Protein AF-A0A2V5TPE4-F1 (afdb_monomer_lite)

Radius of gyration: 15.2 Å; chains: 1; bounding box: 32×28×42 Å

Structure (mmCIF, N/CA/C/O backbone):
data_AF-A0A2V5TPE4-F1
#
_entry.id   AF-A0A2V5TPE4-F1
#
loop_
_atom_site.group_PDB
_atom_site.id
_atom_site.type_symbol
_atom_site.label_atom_id
_atom_site.label_alt_id
_atom_site.label_comp_id
_atom_site.label_asym_id
_atom_site.label_entity_id
_atom_site.label_seq_id
_atom_site.pdbx_PDB_ins_code
_atom_site.Cartn_x
_atom_site.Cartn_y
_atom_site.Cartn_z
_atom_site.occupancy
_atom_site.B_iso_or_equiv
_atom_site.auth_seq_id
_atom_site.auth_comp_id
_atom_site.auth_asym_id
_atom_site.auth_atom_id
_atom_site.pdbx_PDB_model_num
ATOM 1 N N . MET A 1 1 ? -0.289 -12.422 -17.095 1.00 67.62 1 MET A N 1
ATOM 2 C CA . MET A 1 1 ? 0.948 -12.079 -16.357 1.00 67.62 1 MET A CA 1
ATOM 3 C C . MET A 1 1 ? 0.759 -10.882 -15.421 1.00 67.62 1 MET A C 1
ATOM 5 O O . MET A 1 1 ? 0.809 -11.080 -14.218 1.00 67.62 1 MET A O 1
ATOM 9 N N . LEU A 1 2 ? 0.498 -9.659 -15.915 1.00 73.50 2 LEU A N 1
ATOM 10 C CA . LEU A 1 2 ? 0.311 -8.482 -15.038 1.00 73.50 2 LEU A CA 1
ATOM 11 C C . LEU A 1 2 ? -1.029 -8.510 -14.275 1.00 73.50 2 LEU A C 1
ATOM 13 O O . LEU A 1 2 ? -1.074 -8.251 -13.078 1.00 73.50 2 LEU A O 1
ATOM 17 N N . ALA A 1 3 ? -2.114 -8.869 -14.970 1.00 76.06 3 ALA A N 1
ATOM 18 C CA . ALA A 1 3 ? -3.439 -9.028 -14.367 1.00 76.06 3 ALA A CA 1
ATOM 19 C C . ALA A 1 3 ? -3.448 -10.119 -13.284 1.00 76.06 3 ALA A C 1
ATOM 21 O O . ALA A 1 3 ? -4.005 -9.904 -12.214 1.00 76.06 3 ALA A O 1
ATOM 22 N N . ASP A 1 4 ? -2.763 -11.239 -13.528 1.00 82.56 4 ASP A N 1
ATOM 23 C CA . ASP A 1 4 ? -2.658 -12.340 -12.563 1.00 82.56 4 ASP A CA 1
ATOM 24 C C . ASP A 1 4 ? -1.864 -11.928 -11.316 1.00 82.56 4 ASP A C 1
ATOM 26 O O . ASP A 1 4 ? -2.261 -12.258 -10.202 1.00 82.56 4 ASP A O 1
ATOM 30 N N . LYS A 1 5 ? -0.783 -11.144 -11.479 1.00 81.75 5 LYS A N 1
ATOM 31 C CA . LYS A 1 5 ? -0.027 -10.587 -10.344 1.00 81.75 5 LYS A CA 1
ATOM 32 C C . LYS A 1 5 ? -0.902 -9.648 -9.507 1.00 81.75 5 LYS A C 1
ATOM 34 O O . LYS A 1 5 ? -0.878 -9.743 -8.283 1.00 81.75 5 LYS A O 1
ATOM 39 N N . PHE A 1 6 ? -1.713 -8.794 -10.139 1.00 81.06 6 PHE A N 1
ATOM 40 C CA . PHE A 1 6 ? -2.664 -7.949 -9.408 1.00 81.06 6 PHE A CA 1
ATOM 41 C C . PHE A 1 6 ? -3.739 -8.762 -8.691 1.00 81.06 6 PHE A C 1
ATOM 43 O O . PHE A 1 6 ? -3.999 -8.504 -7.520 1.00 81.06 6 PHE A O 1
ATOM 50 N N . ALA A 1 7 ? -4.319 -9.764 -9.352 1.00 85.12 7 ALA A N 1
ATOM 51 C CA . ALA A 1 7 ? -5.319 -10.634 -8.742 1.00 85.12 7 ALA A CA 1
ATOM 52 C C . ALA A 1 7 ? -4.751 -11.394 -7.531 1.00 85.12 7 ALA A C 1
ATOM 54 O O . ALA A 1 7 ? -5.410 -11.486 -6.498 1.00 85.12 7 ALA A O 1
ATOM 55 N N . GLY A 1 8 ? -3.510 -11.883 -7.626 1.00 86.31 8 GLY A N 1
ATOM 56 C CA . GLY A 1 8 ? -2.814 -12.527 -6.512 1.00 86.31 8 GLY A CA 1
ATOM 57 C C . GLY A 1 8 ? -2.557 -11.573 -5.344 1.00 86.31 8 GLY A C 1
ATOM 58 O O . GLY A 1 8 ? -2.807 -11.929 -4.192 1.00 86.31 8 GLY A O 1
ATOM 59 N N . LEU A 1 9 ? -2.122 -10.342 -5.634 1.00 84.12 9 LEU A N 1
ATOM 60 C CA . LEU A 1 9 ? -1.923 -9.313 -4.613 1.00 84.12 9 LEU A CA 1
ATOM 61 C C . LEU A 1 9 ? -3.242 -8.958 -3.916 1.00 84.12 9 LEU A C 1
ATOM 63 O O . LEU A 1 9 ? -3.305 -8.938 -2.691 1.00 84.12 9 LEU A O 1
ATOM 67 N N . GLU A 1 10 ? -4.309 -8.727 -4.681 1.00 86.06 10 GLU A N 1
ATOM 68 C CA . GLU A 1 10 ? -5.644 -8.450 -4.146 1.00 86.06 10 GLU A CA 1
ATOM 69 C C . GLU A 1 10 ? -6.165 -9.584 -3.265 1.00 86.06 10 GLU A C 1
ATOM 71 O O . GLU A 1 10 ? -6.664 -9.326 -2.169 1.00 86.06 10 GLU A O 1
ATOM 76 N N . ALA A 1 11 ? -6.020 -10.833 -3.713 1.00 89.75 11 ALA A N 1
ATOM 77 C CA . ALA A 1 11 ? -6.438 -12.002 -2.949 1.00 89.75 11 ALA A CA 1
ATOM 78 C C . ALA A 1 11 ? -5.713 -12.080 -1.600 1.00 89.75 11 ALA A C 1
ATOM 80 O O . ALA A 1 11 ? -6.357 -12.282 -0.572 1.00 89.75 11 ALA A O 1
ATOM 81 N N . LYS A 1 12 ? -4.397 -11.841 -1.590 1.00 88.19 12 LYS A N 1
ATOM 82 C CA . LYS A 1 12 ? -3.584 -11.861 -0.370 1.00 88.19 12 LYS A CA 1
ATOM 83 C C . LYS A 1 12 ? -3.941 -10.727 0.591 1.00 88.19 12 LYS A C 1
ATOM 85 O O . LYS A 1 12 ? -4.024 -10.936 1.797 1.00 88.19 12 LYS A O 1
ATOM 90 N N . LEU A 1 13 ? -4.209 -9.530 0.070 1.00 86.62 13 LEU A N 1
ATOM 91 C CA . LEU A 1 13 ? -4.658 -8.400 0.888 1.00 86.62 13 LEU A CA 1
ATOM 92 C C . LEU A 1 13 ? -6.055 -8.650 1.489 1.00 86.62 13 LEU A C 1
ATOM 94 O O . LEU A 1 13 ? -6.302 -8.314 2.649 1.00 86.62 13 LEU A O 1
ATOM 98 N N . GLU A 1 14 ? -6.967 -9.278 0.739 1.00 89.56 14 GLU A N 1
ATOM 99 C CA . GLU A 1 14 ? -8.267 -9.706 1.272 1.00 89.56 14 GLU A CA 1
ATOM 100 C C . GLU A 1 14 ? -8.141 -10.833 2.304 1.00 89.56 14 GLU A C 1
ATOM 102 O O . GLU A 1 14 ? -8.893 -10.846 3.279 1.00 89.56 14 GLU A O 1
ATOM 107 N N . GLU A 1 15 ? -7.194 -11.754 2.132 1.00 90.50 15 GLU A N 1
ATOM 108 C CA . GLU A 1 15 ? -6.901 -12.806 3.106 1.00 90.50 15 GLU A CA 1
ATOM 109 C C . GLU A 1 15 ? -6.431 -12.219 4.440 1.00 90.50 15 GLU A C 1
ATOM 111 O O . GLU A 1 15 ? -7.015 -12.540 5.474 1.00 90.50 15 GLU A O 1
ATOM 116 N N . ILE A 1 16 ? -5.474 -11.283 4.421 1.00 86.69 16 ILE A N 1
ATOM 117 C CA . ILE A 1 16 ? -4.999 -10.582 5.627 1.00 86.69 16 ILE A CA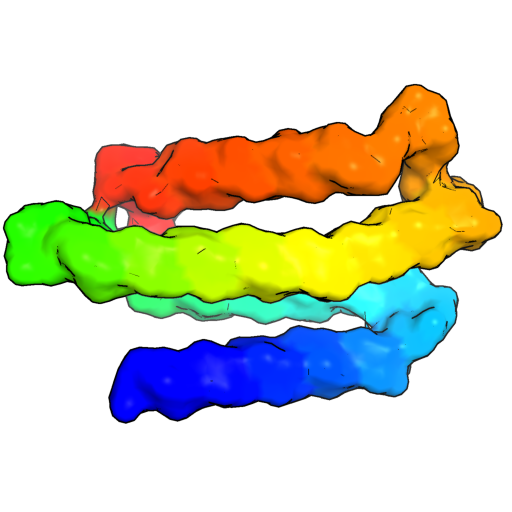 1
ATOM 118 C C . ILE A 1 16 ? -6.174 -9.917 6.350 1.00 86.69 16 ILE A C 1
ATOM 120 O O . ILE A 1 16 ? -6.364 -10.084 7.554 1.00 86.69 16 ILE A O 1
ATOM 124 N N . LYS A 1 17 ? -7.029 -9.208 5.608 1.00 83.38 17 LYS A N 1
ATOM 125 C CA . LYS A 1 17 ? -8.205 -8.555 6.189 1.00 83.38 17 LYS A CA 1
ATOM 126 C C . LYS A 1 17 ? -9.180 -9.553 6.834 1.00 83.38 17 LYS A C 1
ATOM 128 O O . LYS A 1 17 ? -9.811 -9.225 7.836 1.00 83.38 17 LYS A O 1
ATOM 133 N N . ARG A 1 18 ? -9.344 -10.747 6.256 1.00 86.38 18 ARG A N 1
ATOM 134 C CA . ARG A 1 18 ? -10.214 -11.805 6.801 1.00 86.38 18 ARG A CA 1
ATOM 135 C C . ARG A 1 18 ? -9.600 -12.511 8.006 1.00 86.38 18 ARG A C 1
ATOM 137 O O . ARG A 1 18 ? -10.348 -12.889 8.900 1.00 86.38 18 ARG A O 1
ATOM 144 N N . ALA A 1 19 ? -8.282 -12.690 8.023 1.00 87.19 19 ALA A N 1
ATOM 145 C CA . ALA A 1 19 ? -7.562 -13.344 9.111 1.00 87.19 19 ALA A CA 1
ATOM 146 C C . ALA A 1 19 ? -7.551 -12.495 10.393 1.00 87.19 19 ALA A C 1
ATOM 148 O O . ALA A 1 19 ? -7.614 -13.043 11.492 1.00 87.19 19 ALA A O 1
ATOM 149 N N . TYR A 1 20 ? -7.543 -11.165 10.254 1.00 85.62 20 TYR A N 1
ATOM 150 C CA . TYR A 1 20 ? -7.417 -10.227 11.374 1.00 85.62 20 TYR A CA 1
ATOM 151 C C . TYR A 1 20 ? -8.569 -9.201 11.416 1.00 85.62 20 TYR A C 1
ATOM 153 O O . TYR A 1 20 ? -8.330 -7.998 11.305 1.00 85.62 20 TYR A O 1
ATOM 161 N N . PRO A 1 21 ? -9.838 -9.626 11.590 1.00 77.25 21 PRO A N 1
ATOM 162 C CA . PRO A 1 21 ? -10.997 -8.735 11.469 1.00 77.25 21 PRO A CA 1
ATOM 163 C C . PRO A 1 21 ? -11.056 -7.629 12.539 1.00 77.25 21 PRO A C 1
ATOM 165 O O . PRO A 1 21 ? -11.700 -6.607 12.309 1.00 77.25 21 PRO A O 1
ATOM 168 N N . HIS A 1 22 ? -10.377 -7.809 13.680 1.00 78.81 22 HIS A N 1
ATOM 169 C CA . HIS A 1 22 ? -10.344 -6.859 14.805 1.00 78.81 22 HIS A CA 1
ATOM 170 C C . HIS A 1 22 ? -8.959 -6.719 15.457 1.00 78.81 22 HIS A C 1
ATOM 172 O O . HIS A 1 22 ? -8.842 -6.135 16.531 1.00 78.81 22 HIS A O 1
ATOM 178 N N . ASP A 1 23 ? -7.912 -7.249 14.823 1.00 86.25 23 ASP A N 1
ATOM 179 C CA . ASP A 1 23 ? -6.539 -7.126 15.312 1.00 86.25 23 ASP A CA 1
ATOM 180 C C . ASP A 1 23 ? -5.764 -6.175 14.401 1.00 86.25 23 ASP A C 1
ATOM 182 O O . ASP A 1 23 ? -5.163 -6.569 13.400 1.00 86.25 23 ASP A O 1
ATOM 186 N N . PHE A 1 24 ? -5.827 -4.886 14.742 1.00 85.56 24 PHE A N 1
ATOM 187 C CA . PHE A 1 24 ? -5.163 -3.826 13.987 1.00 85.56 24 PHE A CA 1
ATOM 188 C C . PHE A 1 24 ? -3.655 -4.071 13.859 1.00 85.56 24 PHE A C 1
ATOM 190 O O . PHE A 1 24 ? -3.084 -3.841 12.794 1.00 85.56 24 PHE A O 1
ATOM 197 N N . LEU A 1 25 ? -3.006 -4.521 14.935 1.00 87.44 25 LEU A N 1
ATOM 198 C CA . LEU A 1 25 ? -1.552 -4.601 14.997 1.00 87.44 25 LEU A CA 1
ATOM 199 C C . LEU A 1 25 ? -1.031 -5.792 14.190 1.00 87.44 25 LEU A C 1
ATOM 201 O O . LEU A 1 25 ? -0.031 -5.653 13.484 1.00 87.44 25 LEU A O 1
ATOM 205 N N . ALA A 1 26 ? -1.734 -6.926 14.232 1.00 89.94 26 ALA A N 1
ATOM 206 C CA . ALA A 1 26 ? -1.440 -8.066 13.371 1.00 89.94 26 ALA A CA 1
ATOM 207 C C . ALA A 1 26 ? -1.726 -7.752 11.892 1.00 89.94 26 ALA A C 1
ATOM 209 O O . ALA A 1 26 ? -0.880 -8.008 11.035 1.00 89.94 26 ALA A O 1
ATOM 210 N N . ALA A 1 27 ? -2.864 -7.113 11.592 1.00 89.00 27 ALA A N 1
ATOM 211 C CA . ALA A 1 27 ? -3.205 -6.710 10.227 1.00 89.00 27 ALA A CA 1
ATOM 212 C C . ALA A 1 27 ? -2.173 -5.733 9.637 1.00 89.00 27 ALA A C 1
ATOM 214 O O . ALA A 1 27 ? -1.764 -5.887 8.486 1.00 89.00 27 ALA A O 1
ATOM 215 N N . LEU A 1 28 ? -1.726 -4.744 10.421 1.00 88.31 28 LEU A N 1
ATOM 216 C CA . LEU A 1 28 ? -0.702 -3.790 9.998 1.00 88.31 28 LEU A CA 1
ATOM 217 C C . LEU A 1 28 ? 0.643 -4.480 9.743 1.00 88.31 28 LEU A C 1
ATOM 219 O O . LEU A 1 28 ? 1.258 -4.227 8.708 1.00 88.31 28 LEU A O 1
ATOM 223 N N . HIS A 1 29 ? 1.086 -5.360 10.647 1.00 89.62 29 HIS A N 1
ATOM 224 C CA . HIS A 1 29 ? 2.329 -6.112 10.461 1.00 89.62 29 HIS A CA 1
ATOM 225 C C . HIS A 1 29 ? 2.304 -6.952 9.185 1.00 89.62 29 HIS A C 1
ATOM 227 O O . HIS A 1 29 ? 3.239 -6.866 8.391 1.00 89.62 29 HIS A O 1
ATOM 233 N N . GLU A 1 30 ? 1.235 -7.711 8.942 1.00 90.50 30 GLU A N 1
ATOM 234 C CA . GLU A 1 30 ? 1.131 -8.542 7.739 1.00 90.50 30 GLU A CA 1
ATOM 235 C C . GLU A 1 30 ? 1.045 -7.710 6.454 1.00 90.50 30 GLU A C 1
ATOM 237 O O . GLU A 1 30 ? 1.667 -8.056 5.446 1.00 90.50 30 GLU A O 1
ATOM 242 N N . LEU A 1 31 ? 0.347 -6.568 6.478 1.00 86.44 31 LEU A N 1
ATOM 243 C CA . LEU A 1 31 ? 0.316 -5.640 5.343 1.00 86.44 31 LEU A CA 1
ATOM 244 C C . LEU A 1 31 ? 1.707 -5.081 5.023 1.00 86.44 31 LEU A C 1
ATOM 246 O O . LEU A 1 31 ? 2.095 -5.033 3.852 1.00 86.44 31 LEU A O 1
ATOM 250 N N . LEU A 1 32 ? 2.470 -4.682 6.042 1.00 84.00 32 LEU A N 1
ATOM 251 C CA . LEU A 1 32 ? 3.829 -4.168 5.866 1.00 84.00 32 LEU A CA 1
ATOM 252 C C . LEU A 1 32 ? 4.795 -5.267 5.409 1.00 84.00 32 LEU A C 1
ATOM 254 O O . LEU A 1 32 ? 5.530 -5.056 4.448 1.00 84.00 32 LEU A O 1
ATOM 258 N N . ALA A 1 33 ? 4.738 -6.459 6.006 1.00 86.88 33 ALA A N 1
ATOM 259 C CA . ALA A 1 33 ? 5.557 -7.603 5.605 1.00 86.88 33 ALA A CA 1
ATOM 260 C C . ALA A 1 33 ? 5.242 -8.068 4.175 1.00 86.88 33 ALA A C 1
ATOM 262 O O . ALA A 1 33 ? 6.124 -8.498 3.429 1.00 86.88 33 ALA A O 1
ATOM 263 N N . ASN A 1 34 ? 3.976 -7.992 3.757 1.00 85.00 34 ASN A N 1
ATOM 264 C CA . ASN A 1 34 ? 3.616 -8.241 2.369 1.00 85.00 34 ASN A CA 1
ATOM 265 C C . ASN A 1 34 ? 4.150 -7.146 1.440 1.00 85.00 34 ASN A C 1
ATOM 267 O O . ASN A 1 34 ? 4.709 -7.464 0.398 1.00 85.00 34 ASN A O 1
ATOM 271 N N . THR A 1 35 ? 4.033 -5.877 1.833 1.00 79.12 35 THR A N 1
ATOM 272 C CA . THR A 1 35 ? 4.570 -4.752 1.056 1.00 79.12 35 THR A CA 1
ATOM 273 C C . THR A 1 35 ? 6.082 -4.876 0.873 1.00 79.12 35 THR A C 1
ATOM 275 O O . THR A 1 35 ? 6.560 -4.695 -0.239 1.00 79.12 35 THR A O 1
ATOM 278 N N . GLN A 1 36 ? 6.825 -5.245 1.919 1.00 79.00 36 GLN A N 1
ATOM 279 C CA . GLN A 1 36 ? 8.269 -5.467 1.839 1.00 79.00 36 GLN A CA 1
ATOM 280 C C . GLN A 1 36 ? 8.621 -6.565 0.828 1.00 79.00 36 GLN A C 1
ATOM 282 O O . GLN A 1 36 ? 9.411 -6.319 -0.073 1.00 79.00 36 GLN A O 1
ATOM 287 N N . ARG A 1 37 ? 7.968 -7.733 0.907 1.00 82.62 37 ARG A N 1
ATOM 288 C CA . ARG A 1 37 ? 8.186 -8.829 -0.055 1.00 82.62 37 ARG A CA 1
ATOM 289 C C . ARG A 1 37 ? 7.925 -8.403 -1.499 1.00 82.62 37 ARG A C 1
ATOM 291 O O . ARG A 1 37 ? 8.660 -8.792 -2.396 1.00 82.62 37 ARG A O 1
ATOM 298 N N . GLU A 1 38 ? 6.882 -7.608 -1.724 1.00 78.81 38 GLU A N 1
ATOM 299 C CA . GLU A 1 38 ? 6.576 -7.086 -3.058 1.00 78.81 38 GLU A CA 1
ATOM 300 C C . GLU A 1 38 ? 7.593 -6.031 -3.518 1.00 78.81 38 GLU A C 1
ATOM 302 O O . GLU A 1 38 ? 7.873 -5.956 -4.710 1.00 78.81 38 GLU A O 1
ATOM 307 N N . LEU A 1 39 ? 8.156 -5.228 -2.605 1.00 71.38 39 LEU A N 1
ATOM 308 C CA . LEU A 1 39 ? 9.223 -4.272 -2.916 1.00 71.38 39 LEU A CA 1
ATOM 309 C C . LEU A 1 39 ? 10.545 -4.974 -3.251 1.00 71.38 39 LEU A C 1
ATOM 311 O O . LEU A 1 39 ? 11.200 -4.541 -4.192 1.00 71.38 39 LEU A O 1
ATOM 315 N N . ASP A 1 40 ? 10.886 -6.075 -2.576 1.00 75.31 40 ASP A N 1
ATOM 316 C CA . ASP A 1 40 ? 12.100 -6.868 -2.847 1.00 75.31 40 ASP A CA 1
ATOM 317 C C . ASP A 1 40 ? 12.101 -7.488 -4.263 1.00 75.31 40 ASP A C 1
ATOM 319 O O . ASP A 1 40 ? 13.146 -7.809 -4.834 1.00 75.31 40 ASP A O 1
ATOM 323 N N . GLU A 1 41 ? 10.923 -7.665 -4.870 1.00 74.25 41 GLU A N 1
ATOM 324 C CA . GLU A 1 41 ? 10.802 -8.104 -6.265 1.00 74.25 41 GLU A CA 1
ATOM 325 C C . GLU A 1 41 ? 11.081 -6.967 -7.274 1.00 74.25 41 GLU A C 1
ATOM 327 O O . GLU A 1 41 ? 11.343 -7.230 -8.457 1.00 74.25 41 GLU A O 1
ATOM 332 N N . ILE A 1 42 ? 11.039 -5.699 -6.845 1.00 72.31 42 ILE A N 1
ATOM 333 C CA . ILE A 1 42 ? 11.184 -4.526 -7.714 1.00 72.31 42 ILE A CA 1
ATOM 334 C C . ILE A 1 42 ? 12.659 -4.205 -7.939 1.00 72.31 42 ILE A C 1
ATOM 336 O O . ILE A 1 42 ? 13.267 -3.414 -7.234 1.00 72.31 42 ILE A O 1
ATOM 340 N N . LYS A 1 43 ? 13.215 -4.712 -9.039 1.00 75.19 43 LYS A N 1
ATOM 341 C CA . LYS A 1 43 ? 14.595 -4.382 -9.422 1.00 75.19 43 LYS A CA 1
ATOM 342 C C . LYS A 1 43 ? 14.698 -2.989 -10.074 1.00 75.19 43 LYS A C 1
ATOM 344 O O . LYS A 1 43 ? 13.894 -2.685 -10.966 1.00 75.19 43 LYS A O 1
ATOM 349 N N . PRO A 1 44 ? 15.734 -2.176 -9.784 1.00 77.00 44 PRO A N 1
ATOM 350 C CA . PRO A 1 44 ? 15.909 -0.851 -10.391 1.00 77.00 44 PRO A CA 1
ATOM 351 C C . PRO A 1 44 ? 15.863 -0.826 -11.935 1.00 77.00 44 PRO A C 1
ATOM 353 O O . PRO A 1 44 ? 15.224 0.074 -12.496 1.00 77.00 44 PRO A O 1
ATOM 356 N N . PRO A 1 45 ? 16.463 -1.795 -12.668 1.00 82.06 45 PRO A N 1
ATOM 357 C CA . PRO A 1 45 ? 16.364 -1.841 -14.128 1.00 82.06 45 PRO A CA 1
ATOM 358 C C . PRO A 1 45 ? 14.927 -2.008 -14.628 1.00 82.06 45 PRO A C 1
ATOM 360 O O . PRO A 1 45 ? 14.555 -1.396 -15.624 1.00 82.06 45 PRO A O 1
ATOM 363 N N . PHE A 1 46 ? 14.101 -2.777 -13.912 1.00 80.50 46 PHE A N 1
ATOM 364 C CA . PHE A 1 46 ? 12.704 -3.000 -14.276 1.00 80.50 46 PHE A CA 1
ATOM 365 C C . PHE A 1 46 ? 11.887 -1.707 -14.178 1.00 80.50 46 PHE A C 1
ATOM 367 O O . PHE A 1 46 ? 11.166 -1.365 -15.114 1.00 80.50 46 PHE A O 1
ATOM 374 N N . VAL A 1 47 ? 12.049 -0.935 -13.095 1.0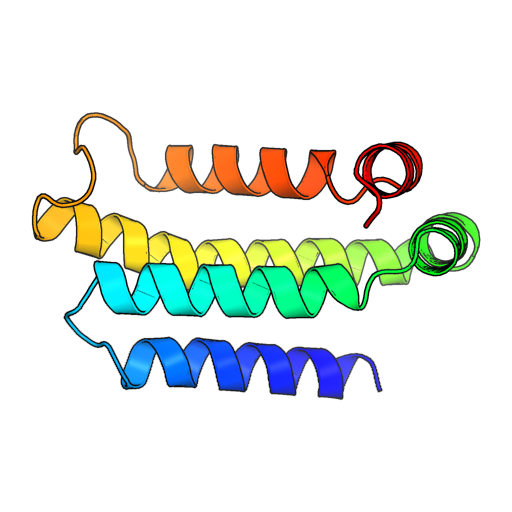0 80.00 47 VAL A N 1
ATOM 375 C CA . VAL A 1 47 ? 11.356 0.358 -12.935 1.00 80.00 47 VAL A CA 1
ATOM 376 C C . VAL A 1 47 ? 11.783 1.342 -14.024 1.00 80.00 47 VAL A C 1
ATOM 378 O O . VAL A 1 47 ? 10.947 2.036 -14.607 1.00 80.00 47 VAL A O 1
ATOM 381 N N . ARG A 1 48 ? 13.085 1.389 -14.329 1.00 83.25 48 ARG A N 1
ATOM 382 C CA . ARG A 1 48 ? 13.654 2.255 -15.371 1.00 83.25 48 ARG A CA 1
ATOM 383 C C . ARG A 1 48 ? 13.081 1.914 -16.748 1.00 83.25 48 ARG A C 1
ATOM 385 O O . ARG A 1 48 ? 12.574 2.803 -17.433 1.00 83.25 48 ARG A O 1
ATOM 392 N N . ASP A 1 49 ? 13.080 0.631 -17.098 1.00 86.00 49 ASP A N 1
ATOM 393 C CA . ASP A 1 49 ? 12.552 0.127 -18.364 1.00 86.00 49 ASP A CA 1
ATOM 394 C C . ASP A 1 49 ? 11.042 0.334 -18.485 1.00 86.00 49 ASP A C 1
ATOM 396 O O . ASP A 1 49 ? 10.578 0.784 -19.530 1.00 86.00 49 ASP A O 1
ATOM 400 N N . MET A 1 50 ? 10.264 0.089 -17.427 1.00 83.56 50 MET A N 1
ATOM 401 C CA . MET A 1 50 ? 8.825 0.357 -17.446 1.00 83.56 50 MET A CA 1
ATOM 402 C C . MET A 1 50 ? 8.521 1.835 -17.693 1.00 83.56 50 MET A C 1
ATOM 404 O O . MET A 1 50 ? 7.652 2.146 -18.507 1.00 83.56 50 MET A O 1
ATOM 408 N N . ARG A 1 51 ? 9.242 2.754 -17.036 1.00 81.12 51 ARG A N 1
ATOM 409 C CA . ARG A 1 51 ? 9.022 4.197 -17.227 1.00 81.12 51 ARG A CA 1
ATOM 410 C C . ARG A 1 51 ? 9.414 4.668 -18.627 1.00 81.12 51 ARG A C 1
ATOM 412 O O . ARG A 1 51 ? 8.713 5.506 -19.183 1.00 81.12 51 ARG A O 1
ATOM 419 N N . GLN A 1 52 ? 10.505 4.148 -19.190 1.00 87.94 52 GLN A N 1
ATOM 420 C CA . GLN A 1 52 ? 11.007 4.579 -20.501 1.00 87.94 52 GLN A CA 1
ATOM 421 C C . GLN A 1 52 ? 10.283 3.906 -21.672 1.00 87.94 52 GLN A C 1
ATOM 423 O O . GLN A 1 52 ? 9.925 4.571 -22.640 1.00 87.94 52 GLN A O 1
ATOM 428 N N . LYS A 1 53 ? 10.073 2.589 -21.593 1.00 89.56 53 LYS A N 1
ATOM 429 C CA . LYS A 1 53 ? 9.605 1.756 -22.712 1.00 89.56 53 LYS A CA 1
ATOM 430 C C . LYS A 1 53 ? 8.098 1.492 -22.669 1.00 89.56 53 LYS A C 1
ATOM 432 O O . LYS A 1 53 ? 7.511 1.190 -23.703 1.00 89.56 53 LYS A O 1
ATOM 437 N N . ALA A 1 54 ? 7.464 1.598 -21.498 1.00 88.56 54 ALA A N 1
ATOM 438 C CA . ALA A 1 54 ? 6.041 1.303 -21.318 1.00 88.56 54 ALA A CA 1
ATOM 439 C C . ALA A 1 54 ? 5.329 2.273 -20.343 1.00 88.56 54 ALA A C 1
ATOM 441 O O . ALA A 1 54 ? 4.656 1.822 -19.406 1.00 88.56 54 ALA A O 1
ATOM 442 N N . PRO A 1 55 ? 5.415 3.603 -20.548 1.00 87.81 55 PRO A N 1
ATOM 443 C CA . PRO A 1 55 ? 4.882 4.596 -19.609 1.00 87.81 55 PRO A CA 1
ATOM 444 C C . PRO A 1 55 ? 3.373 4.453 -19.356 1.00 87.81 55 PRO A C 1
ATOM 446 O O . PRO A 1 55 ? 2.901 4.690 -18.245 1.00 87.81 55 PRO A O 1
ATOM 449 N N . GLN A 1 56 ? 2.600 4.018 -20.354 1.00 89.75 56 GLN A N 1
ATOM 450 C CA . GLN A 1 56 ? 1.171 3.737 -20.204 1.00 89.75 56 GLN A CA 1
ATOM 451 C C . GLN A 1 56 ? 0.897 2.561 -19.257 1.00 89.75 56 GLN A C 1
ATOM 453 O O . GLN A 1 56 ? -0.048 2.612 -18.474 1.00 89.75 56 GLN A O 1
ATOM 458 N N . VAL A 1 57 ? 1.742 1.526 -19.281 1.00 86.88 57 VAL A N 1
ATOM 459 C CA . VAL A 1 57 ? 1.615 0.369 -18.384 1.00 86.88 57 VAL A CA 1
ATOM 460 C C . VAL A 1 57 ? 2.028 0.761 -16.970 1.00 86.88 57 VAL A C 1
ATOM 462 O O . VAL A 1 57 ? 1.355 0.389 -16.012 1.00 86.88 57 VAL A O 1
ATOM 465 N N . PHE A 1 58 ? 3.078 1.575 -16.837 1.00 85.00 58 PHE A N 1
ATOM 466 C CA . PHE A 1 58 ? 3.509 2.107 -15.546 1.00 85.00 58 PHE A CA 1
ATOM 467 C C . PHE A 1 58 ? 2.388 2.898 -14.853 1.00 85.00 58 PHE A C 1
ATOM 469 O O . PHE A 1 58 ? 2.057 2.598 -13.709 1.00 85.00 58 PHE A O 1
ATOM 476 N N . LYS A 1 59 ? 1.694 3.788 -15.576 1.00 87.38 59 LYS A N 1
ATOM 477 C CA . LYS A 1 59 ? 0.531 4.525 -15.043 1.00 87.38 59 LYS A CA 1
ATOM 478 C C . LYS A 1 59 ? -0.609 3.616 -14.577 1.00 87.38 59 LYS A C 1
ATOM 480 O O . LYS A 1 59 ? -1.280 3.921 -13.594 1.00 87.38 59 LYS A O 1
ATOM 485 N N . ILE A 1 60 ? -0.855 2.504 -15.275 1.00 89.06 60 ILE A N 1
ATOM 486 C CA . ILE A 1 60 ? -1.867 1.522 -14.854 1.00 89.06 60 ILE A CA 1
ATOM 487 C C . ILE A 1 60 ? -1.468 0.904 -13.511 1.00 89.06 60 ILE A C 1
ATOM 489 O O . ILE A 1 60 ? -2.315 0.780 -12.629 1.00 89.06 60 ILE A O 1
ATOM 493 N N . VAL A 1 61 ? -0.191 0.552 -13.341 1.00 85.31 61 VAL A N 1
ATOM 494 C CA . VAL A 1 61 ? 0.336 -0.015 -12.091 1.00 85.31 61 VAL A CA 1
ATOM 495 C C . VAL A 1 61 ? 0.255 0.996 -10.950 1.00 85.31 61 VAL A C 1
ATOM 497 O O . VAL A 1 61 ? -0.202 0.639 -9.868 1.00 85.31 61 VAL A O 1
ATOM 500 N N . GLU A 1 62 ? 0.638 2.252 -11.192 1.00 87.38 62 GLU A N 1
ATOM 501 C CA . GLU A 1 62 ? 0.534 3.337 -10.206 1.00 87.38 62 GLU A CA 1
ATOM 502 C C . GLU A 1 62 ? -0.913 3.525 -9.740 1.00 87.38 62 GLU A C 1
ATOM 504 O O . GLU A 1 62 ? -1.183 3.512 -8.539 1.00 87.38 62 GLU A O 1
ATOM 509 N N . ARG A 1 63 ? -1.864 3.600 -10.682 1.00 90.50 63 ARG A N 1
ATOM 510 C CA . ARG A 1 63 ? -3.289 3.737 -10.357 1.00 90.50 63 ARG A CA 1
ATOM 511 C C . ARG A 1 63 ? -3.801 2.555 -9.537 1.00 90.50 63 ARG A C 1
ATOM 513 O O . ARG A 1 63 ? -4.450 2.760 -8.517 1.00 90.50 63 ARG A O 1
ATOM 520 N N . ARG A 1 64 ? -3.488 1.322 -9.948 1.00 87.69 64 ARG A N 1
ATOM 521 C CA . ARG A 1 64 ? -3.896 0.122 -9.201 1.00 87.69 64 ARG A CA 1
ATOM 522 C C . ARG A 1 64 ? -3.306 0.103 -7.797 1.00 87.69 64 ARG A C 1
ATOM 524 O O . ARG A 1 64 ? -4.015 -0.203 -6.847 1.00 87.69 64 ARG A O 1
ATOM 531 N N . ARG A 1 65 ? -2.037 0.478 -7.638 1.00 87.81 65 ARG A N 1
ATOM 532 C CA . ARG A 1 65 ? -1.411 0.574 -6.316 1.00 87.81 65 ARG A CA 1
ATOM 533 C C . ARG A 1 65 ? -2.131 1.583 -5.426 1.00 87.81 65 ARG A C 1
ATOM 535 O 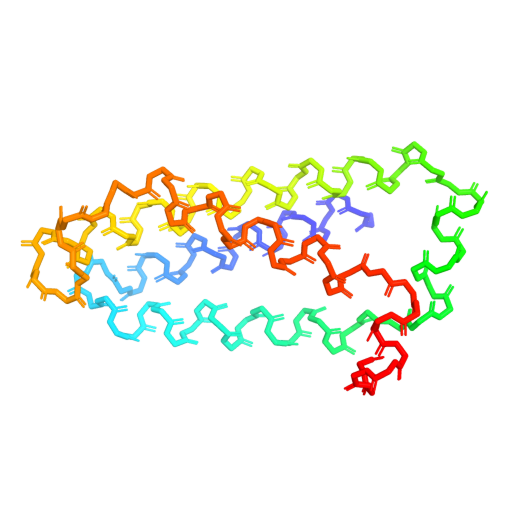O . ARG A 1 65 ? -2.395 1.268 -4.269 1.00 87.81 65 ARG A O 1
ATOM 542 N N . ALA A 1 66 ? -2.474 2.752 -5.964 1.00 89.94 66 ALA A N 1
ATOM 543 C CA . ALA A 1 66 ? -3.215 3.762 -5.220 1.00 89.94 66 ALA A CA 1
ATOM 544 C C . ALA A 1 66 ? -4.592 3.248 -4.764 1.00 89.94 66 ALA A C 1
ATOM 546 O O . ALA A 1 66 ? -4.931 3.371 -3.588 1.00 89.94 66 ALA A O 1
ATOM 547 N N . GLU A 1 67 ? -5.334 2.582 -5.658 1.00 91.81 67 GLU A N 1
ATOM 548 C CA . GLU A 1 67 ? -6.629 1.955 -5.346 1.00 91.81 67 GLU A CA 1
ATOM 549 C C . GLU A 1 67 ? -6.512 0.921 -4.210 1.00 91.81 67 GLU A C 1
ATOM 551 O O . GLU A 1 67 ? -7.344 0.895 -3.299 1.00 91.81 67 GLU A O 1
ATOM 556 N N . LEU A 1 68 ? -5.465 0.088 -4.226 1.00 88.62 68 LEU A N 1
ATOM 557 C CA . LEU A 1 68 ? -5.225 -0.908 -3.178 1.00 88.62 68 LEU A CA 1
ATOM 558 C C . LEU A 1 68 ? -4.863 -0.257 -1.843 1.00 88.62 68 LEU A C 1
ATOM 560 O O . LEU A 1 68 ? -5.440 -0.616 -0.815 1.00 88.62 68 LEU A O 1
ATOM 564 N N . ILE A 1 69 ? -3.957 0.722 -1.847 1.00 88.81 69 ILE A N 1
ATOM 565 C CA . ILE A 1 69 ? -3.572 1.439 -0.627 1.00 88.81 69 ILE A CA 1
ATOM 566 C C . ILE A 1 69 ? -4.807 2.085 0.003 1.00 88.81 69 ILE A C 1
ATOM 568 O O . ILE A 1 69 ? -5.090 1.853 1.178 1.00 88.81 69 ILE A O 1
ATOM 572 N N . GLN A 1 70 ? -5.602 2.808 -0.785 1.00 91.38 70 GLN A N 1
ATOM 573 C CA . GLN A 1 70 ? -6.819 3.449 -0.300 1.00 91.38 70 GLN A CA 1
ATOM 574 C C . GLN A 1 70 ? -7.820 2.431 0.270 1.00 91.38 70 GLN A C 1
ATOM 576 O O . GLN A 1 70 ? -8.370 2.638 1.353 1.00 91.38 70 GLN A O 1
ATOM 581 N N . ARG A 1 71 ? -8.032 1.299 -0.414 1.00 89.81 71 ARG A N 1
ATOM 582 C CA . ARG A 1 71 ? -8.983 0.260 0.011 1.00 89.81 71 ARG A CA 1
ATOM 583 C C . ARG A 1 71 ? -8.580 -0.427 1.315 1.00 89.81 71 ARG A C 1
ATOM 585 O O . ARG A 1 71 ? -9.451 -0.658 2.159 1.00 89.81 71 ARG A O 1
ATOM 592 N N . PHE A 1 72 ? -7.313 -0.816 1.452 1.00 87.19 72 PHE A N 1
ATOM 593 C CA . PHE A 1 72 ? -6.854 -1.643 2.571 1.00 87.19 72 PHE A CA 1
ATOM 594 C C . PHE A 1 72 ? -6.371 -0.802 3.751 1.00 87.19 72 PHE A C 1
ATOM 596 O O . PHE A 1 72 ? -6.856 -1.003 4.865 1.00 87.19 72 PHE A O 1
ATOM 603 N N . PHE A 1 73 ? -5.512 0.195 3.517 1.00 88.38 73 PHE A N 1
ATOM 604 C CA . PHE A 1 73 ? -5.044 1.074 4.590 1.00 88.38 73 PHE A CA 1
ATOM 605 C C . PHE A 1 73 ? -6.127 2.040 5.055 1.00 88.38 73 PHE A C 1
ATOM 607 O O . PHE A 1 73 ? -6.192 2.327 6.244 1.00 88.38 73 PHE A O 1
ATOM 614 N N . GLY A 1 74 ? -7.036 2.483 4.180 1.00 90.25 74 GLY A N 1
ATOM 615 C CA . GLY A 1 74 ? -8.139 3.342 4.613 1.00 90.25 74 GLY A CA 1
ATOM 616 C C . GLY A 1 74 ? -9.049 2.663 5.635 1.00 90.25 74 GLY A C 1
ATOM 617 O O . GLY A 1 74 ? -9.336 3.232 6.686 1.00 90.25 74 GLY A O 1
ATOM 618 N N . LYS A 1 75 ? -9.426 1.402 5.390 1.00 87.31 75 LYS A N 1
ATOM 619 C CA . LYS A 1 75 ? -10.196 0.610 6.364 1.00 87.31 75 LYS A CA 1
ATOM 620 C C . LYS A 1 75 ? -9.407 0.367 7.649 1.00 87.31 75 LYS A C 1
ATOM 622 O O . LYS A 1 75 ? -9.976 0.479 8.730 1.00 87.31 75 LYS A O 1
ATOM 627 N N . LEU A 1 76 ? -8.113 0.073 7.526 1.00 89.19 76 LEU A N 1
ATOM 628 C CA . LEU A 1 76 ? -7.230 -0.148 8.666 1.00 89.19 76 LEU A CA 1
ATOM 629 C C . LEU A 1 76 ? -7.106 1.106 9.545 1.00 89.19 76 LEU A C 1
ATOM 631 O O . LEU A 1 76 ? -7.224 1.000 10.761 1.00 89.19 76 LEU A O 1
ATOM 635 N N . PHE A 1 77 ? -6.923 2.291 8.958 1.00 92.44 77 PHE A N 1
ATOM 636 C CA . PHE A 1 77 ? -6.829 3.546 9.705 1.00 92.44 77 PHE A CA 1
ATOM 637 C C . PHE A 1 77 ? -8.138 3.905 10.400 1.00 92.44 77 PHE A C 1
ATOM 639 O O . PHE A 1 77 ? -8.103 4.264 11.574 1.00 92.44 77 PHE A O 1
ATOM 646 N N . VAL A 1 78 ? -9.282 3.757 9.726 1.00 91.75 78 VAL A N 1
ATOM 647 C CA . VAL A 1 78 ? -10.598 4.001 10.343 1.00 91.75 78 VAL A CA 1
ATOM 648 C C . VAL A 1 78 ? -10.817 3.074 11.542 1.00 91.75 78 VAL A C 1
ATOM 650 O O . VAL A 1 78 ? -11.232 3.525 12.612 1.00 91.75 78 VAL A O 1
ATOM 653 N N . GLU A 1 79 ? -10.488 1.790 11.406 1.00 90.19 79 GLU A N 1
ATOM 654 C CA . GLU A 1 79 ? -10.608 0.825 12.501 1.00 90.19 79 GLU A CA 1
ATOM 655 C C . GLU A 1 79 ? -9.603 1.096 13.631 1.00 90.19 79 GLU A C 1
ATOM 657 O O . GLU A 1 79 ? -9.954 1.064 14.814 1.00 90.19 79 GLU A O 1
ATOM 662 N N . GLY A 1 80 ? -8.364 1.442 13.284 1.00 91.44 80 GLY A N 1
ATOM 663 C CA . GLY A 1 80 ? -7.341 1.849 14.240 1.00 91.44 80 GLY A CA 1
ATOM 664 C C . GLY A 1 80 ? -7.751 3.095 15.023 1.00 91.44 80 GLY A C 1
ATOM 665 O O . GLY A 1 80 ? -7.557 3.161 16.234 1.00 91.44 80 GLY A O 1
ATOM 666 N N . GLN A 1 81 ? -8.399 4.064 14.374 1.00 94.44 81 GLN A N 1
ATOM 667 C CA . GLN A 1 81 ? -8.957 5.231 15.053 1.00 94.44 81 GLN A CA 1
ATOM 668 C C . GLN A 1 81 ? -10.095 4.823 15.983 1.00 94.44 81 GLN A C 1
ATOM 670 O O . GLN A 1 81 ? -10.103 5.215 17.149 1.00 94.44 81 GLN A O 1
ATOM 675 N N . ARG A 1 82 ? -11.036 3.996 15.515 1.00 91.50 82 ARG A N 1
ATOM 676 C CA . ARG A 1 82 ? -12.165 3.512 16.324 1.00 91.50 82 ARG A CA 1
ATOM 677 C C . ARG A 1 82 ? -11.700 2.824 17.610 1.00 91.50 82 ARG A C 1
ATOM 679 O O . ARG A 1 82 ? -12.274 3.073 18.667 1.00 91.50 82 ARG A O 1
ATOM 686 N N . THR A 1 83 ? -10.643 2.021 17.518 1.00 90.81 83 THR A N 1
ATOM 687 C CA . THR A 1 83 ? -10.062 1.246 18.628 1.00 90.81 83 THR A CA 1
ATOM 688 C C . THR A 1 83 ? -9.038 2.018 19.466 1.00 90.81 83 THR A C 1
ATOM 690 O O . THR A 1 83 ? -8.587 1.514 20.489 1.00 90.81 83 THR A O 1
ATOM 693 N N . GLY A 1 84 ? -8.694 3.253 19.082 1.00 92.75 84 GLY A N 1
ATOM 694 C CA . GLY A 1 84 ? -7.733 4.095 19.803 1.00 92.75 84 GLY A CA 1
ATOM 695 C C . GLY A 1 84 ? -6.260 3.781 19.518 1.00 92.75 84 GLY A C 1
ATOM 696 O O . GLY A 1 84 ? -5.391 4.375 20.147 1.00 92.75 84 GLY A O 1
ATOM 697 N N . MET A 1 85 ? -5.976 2.897 18.559 1.00 92.69 85 MET A N 1
ATOM 698 C CA . MET A 1 85 ? -4.623 2.555 18.102 1.00 92.69 85 MET A CA 1
ATOM 699 C C . MET A 1 85 ? -4.019 3.618 17.176 1.00 92.69 85 MET A C 1
ATOM 701 O O . MET A 1 85 ? -2.802 3.753 17.085 1.00 92.69 85 MET A O 1
ATOM 705 N N . VAL A 1 86 ? -4.866 4.379 16.479 1.00 93.50 86 VAL A N 1
ATOM 706 C CA . VAL A 1 86 ? -4.465 5.475 15.589 1.00 93.50 86 VAL A CA 1
ATOM 707 C C . VAL A 1 86 ? -5.039 6.780 16.123 1.00 93.50 86 VAL A C 1
ATOM 709 O O . VAL A 1 86 ? -6.198 6.853 16.539 1.00 93.50 86 VAL A O 1
ATOM 712 N N . ARG A 1 87 ? -4.218 7.831 16.105 1.00 94.19 87 ARG A N 1
ATOM 713 C CA . ARG A 1 87 ? -4.612 9.176 16.534 1.00 94.19 87 ARG A CA 1
ATOM 714 C C . ARG A 1 87 ? -5.817 9.690 15.732 1.00 94.19 87 ARG A C 1
ATOM 716 O O . ARG A 1 87 ? -5.918 9.462 14.527 1.00 94.19 87 ARG A O 1
ATOM 723 N N . LYS A 1 88 ? -6.740 10.378 16.408 1.00 95.25 88 LYS A N 1
ATOM 724 C CA . LYS A 1 88 ? -8.023 10.839 15.833 1.00 95.25 88 LYS A CA 1
ATOM 725 C C . LYS A 1 88 ? -8.008 12.285 15.343 1.00 95.25 88 LYS A C 1
ATOM 727 O O . LYS A 1 88 ? -8.959 12.726 14.715 1.00 95.25 88 LYS A O 1
ATOM 732 N N . ASP A 1 89 ? -6.954 13.026 15.652 1.00 95.62 89 ASP A N 1
ATOM 733 C CA . ASP A 1 89 ? -6.797 14.429 15.272 1.00 95.62 89 ASP A CA 1
ATOM 734 C C . ASP A 1 89 ? -6.321 14.608 13.819 1.00 95.62 89 ASP A C 1
ATOM 736 O O . ASP A 1 89 ? -6.356 15.717 13.292 1.00 95.62 89 ASP A O 1
ATOM 740 N N . LEU A 1 90 ? -5.923 13.518 13.152 1.00 93.69 90 LEU A N 1
ATOM 741 C CA . LEU A 1 90 ? -5.662 13.482 11.715 1.00 93.69 90 LEU A CA 1
ATOM 742 C C . LEU A 1 90 ? -6.766 12.696 10.993 1.00 93.69 90 LEU A C 1
ATOM 744 O O . LEU A 1 90 ? -7.034 11.558 11.379 1.00 93.69 90 LEU A O 1
ATOM 748 N N . PRO A 1 91 ? -7.378 13.239 9.927 1.00 94.25 91 PRO A N 1
ATOM 749 C CA . PRO A 1 91 ? -8.307 12.483 9.092 1.00 94.25 91 PRO A CA 1
ATOM 750 C C . PRO A 1 91 ? -7.631 11.262 8.455 1.00 94.25 91 PRO A C 1
ATOM 752 O O . PRO A 1 91 ? -6.465 11.331 8.052 1.00 94.25 91 PRO A O 1
ATOM 755 N N . ALA A 1 92 ? -8.364 10.153 8.329 1.00 92.38 92 ALA A N 1
ATOM 756 C CA . ALA A 1 92 ? -7.855 8.938 7.692 1.00 92.38 92 ALA A CA 1
ATOM 757 C C . ALA A 1 92 ? -7.437 9.190 6.239 1.00 92.38 92 ALA A C 1
ATOM 759 O O . ALA A 1 92 ? -6.418 8.673 5.790 1.00 92.38 92 ALA A O 1
ATOM 760 N N . GLU A 1 93 ? -8.165 10.055 5.539 1.00 92.31 93 GLU A N 1
ATOM 761 C CA . GLU A 1 93 ? -7.876 10.481 4.174 1.00 92.31 93 GLU A CA 1
ATOM 762 C C . GLU A 1 93 ? -6.493 11.131 4.075 1.00 92.31 93 GLU A C 1
ATOM 764 O O . GLU A 1 93 ? -5.705 10.768 3.208 1.00 92.31 93 GLU A O 1
ATOM 769 N N . LEU A 1 94 ? -6.144 12.021 5.011 1.00 94.62 94 LEU A N 1
ATOM 770 C CA . LEU A 1 94 ? -4.833 12.672 5.023 1.00 94.62 94 LEU A CA 1
ATOM 771 C C . LEU A 1 94 ? -3.703 11.666 5.279 1.00 94.62 94 LEU A C 1
ATOM 773 O O . LEU A 1 94 ? -2.648 11.749 4.655 1.00 94.62 94 LEU A O 1
ATOM 777 N N . MET A 1 95 ? -3.917 10.693 6.168 1.00 94.44 95 MET A N 1
ATOM 778 C CA . MET A 1 95 ? -2.935 9.630 6.416 1.00 94.44 95 MET A CA 1
ATOM 779 C C . MET A 1 95 ? -2.714 8.753 5.175 1.00 94.44 95 MET A C 1
ATOM 781 O O . MET A 1 95 ? -1.576 8.382 4.884 1.00 94.44 95 MET A O 1
ATOM 785 N N .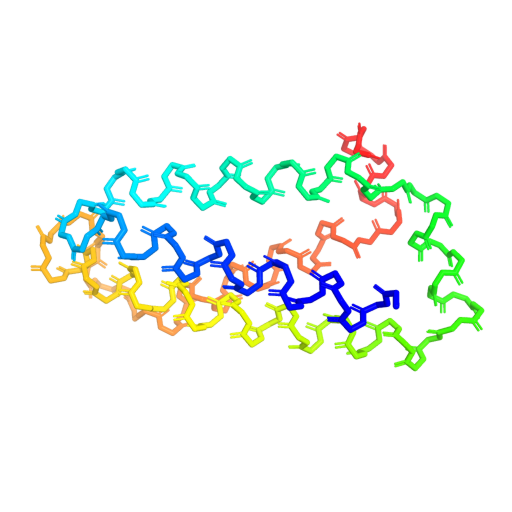 ILE A 1 96 ? -3.775 8.464 4.413 1.00 92.31 96 ILE A N 1
ATOM 786 C CA . ILE A 1 96 ? -3.682 7.744 3.135 1.00 92.31 96 ILE A CA 1
ATOM 787 C C . ILE A 1 96 ? -2.901 8.567 2.107 1.00 92.31 96 ILE A C 1
ATOM 789 O O . ILE A 1 96 ? -2.007 8.019 1.471 1.00 92.31 96 ILE A O 1
ATOM 793 N N . GLU A 1 97 ? -3.183 9.863 1.965 1.00 93.75 97 GLU A N 1
ATOM 794 C CA . GLU A 1 97 ? -2.456 10.741 1.033 1.00 93.75 97 GLU A CA 1
ATOM 795 C C . GLU A 1 97 ? -0.958 10.809 1.361 1.00 93.75 97 GLU A C 1
ATOM 797 O O . GLU A 1 97 ? -0.115 10.692 0.470 1.00 93.75 97 GLU A O 1
ATOM 802 N N . ILE A 1 98 ? -0.607 10.911 2.647 1.00 93.06 98 ILE A N 1
ATOM 803 C CA . ILE A 1 98 ? 0.792 10.863 3.100 1.00 93.06 98 ILE A CA 1
ATOM 804 C C . ILE A 1 98 ? 1.441 9.532 2.702 1.00 93.06 98 ILE A C 1
ATOM 806 O O . ILE A 1 98 ? 2.554 9.520 2.173 1.00 93.06 98 ILE A O 1
ATOM 810 N N . LEU A 1 99 ? 0.749 8.411 2.924 1.00 90.19 99 LEU A N 1
ATOM 811 C CA . LEU A 1 99 ? 1.250 7.085 2.567 1.00 90.19 99 LEU A CA 1
ATOM 812 C C . LEU A 1 99 ? 1.432 6.935 1.048 1.00 90.19 99 LEU A C 1
ATOM 814 O O . LEU A 1 99 ? 2.464 6.435 0.601 1.00 90.19 99 LEU A O 1
ATOM 818 N N . LEU A 1 100 ? 0.469 7.399 0.250 1.00 90.00 100 LEU A N 1
ATOM 819 C CA . LEU A 1 100 ? 0.551 7.398 -1.211 1.00 90.00 100 LEU A CA 1
ATOM 820 C C . LEU A 1 100 ? 1.745 8.221 -1.702 1.00 90.00 100 LEU A C 1
ATOM 822 O O . LEU A 1 100 ? 2.525 7.735 -2.522 1.00 90.00 100 LEU A O 1
ATOM 826 N N . ALA A 1 101 ? 1.929 9.429 -1.166 1.00 91.00 101 AL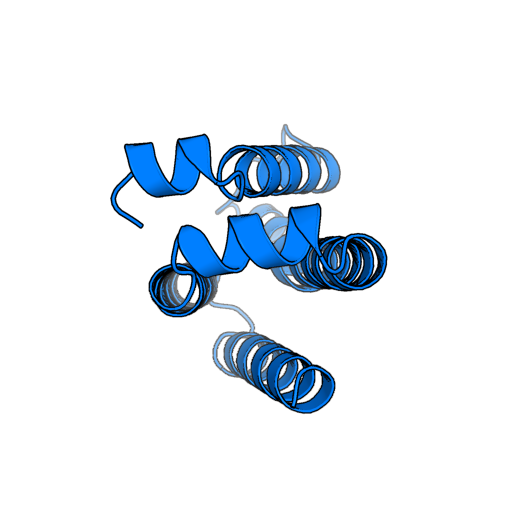A A N 1
ATOM 827 C CA . ALA A 1 101 ? 3.054 10.291 -1.509 1.00 91.00 101 ALA A CA 1
ATOM 828 C C . ALA A 1 101 ? 4.402 9.643 -1.152 1.00 91.00 101 ALA A C 1
ATOM 830 O O . ALA A 1 101 ? 5.332 9.670 -1.961 1.00 91.00 101 ALA A O 1
ATOM 831 N N . ALA A 1 102 ? 4.501 9.006 0.019 1.00 89.69 102 ALA A N 1
ATOM 8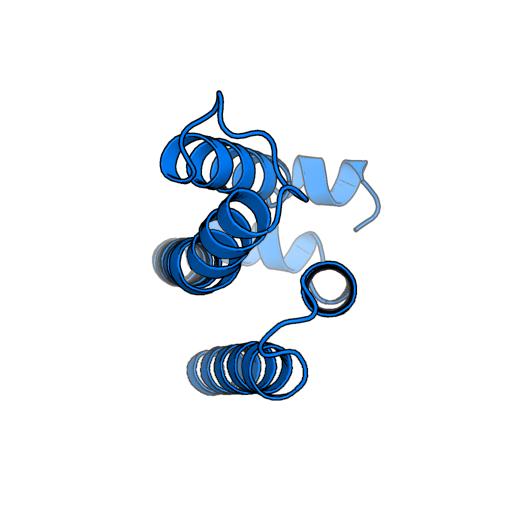32 C CA . ALA A 1 102 ? 5.703 8.288 0.437 1.00 89.69 102 ALA A CA 1
ATOM 833 C C . ALA A 1 102 ? 6.031 7.123 -0.513 1.00 89.69 102 ALA A C 1
ATOM 835 O O . ALA A 1 102 ? 7.161 7.003 -0.988 1.00 89.69 102 ALA A O 1
ATOM 836 N N . VAL A 1 103 ? 5.034 6.303 -0.860 1.00 85.50 103 VAL A N 1
ATOM 837 C CA . VAL A 1 103 ? 5.201 5.191 -1.808 1.00 85.50 103 VAL A CA 1
ATOM 838 C C . VAL A 1 103 ? 5.616 5.697 -3.191 1.00 85.50 103 VAL A C 1
ATOM 840 O O . VAL A 1 103 ? 6.502 5.115 -3.818 1.00 85.50 103 VAL A O 1
ATOM 843 N N . GLN A 1 104 ? 5.021 6.792 -3.666 1.00 83.69 104 GLN A N 1
ATOM 844 C CA . GLN A 1 104 ? 5.366 7.399 -4.951 1.00 83.69 104 GLN A CA 1
ATOM 845 C C . GLN A 1 104 ? 6.809 7.922 -4.973 1.00 83.69 104 GLN A C 1
ATOM 847 O O . GLN A 1 104 ? 7.508 7.772 -5.976 1.00 83.69 104 GLN A O 1
ATOM 852 N N . ALA A 1 105 ? 7.270 8.514 -3.868 1.00 85.88 105 ALA A N 1
ATOM 853 C CA . ALA A 1 105 ? 8.635 9.012 -3.736 1.00 85.88 105 ALA A CA 1
ATOM 854 C C . ALA A 1 105 ? 9.674 7.877 -3.715 1.00 85.88 105 ALA A C 1
ATOM 856 O O . ALA A 1 105 ? 10.763 8.038 -4.273 1.00 85.88 105 ALA A O 1
ATOM 857 N N . ILE A 1 106 ? 9.330 6.735 -3.106 1.00 82.06 106 ILE A N 1
ATOM 858 C CA . ILE A 1 106 ? 10.189 5.544 -3.041 1.00 82.06 106 ILE A CA 1
ATOM 859 C C . ILE A 1 106 ? 10.265 4.845 -4.396 1.00 82.06 106 ILE A C 1
ATOM 861 O O . ILE A 1 106 ? 11.358 4.502 -4.838 1.00 82.06 106 ILE A O 1
ATOM 865 N N . VAL A 1 107 ? 9.138 4.668 -5.096 1.00 78.00 107 VAL A N 1
ATOM 866 C CA . VAL A 1 107 ? 9.085 3.927 -6.371 1.00 78.00 107 VAL A CA 1
ATOM 867 C C . VAL A 1 107 ? 9.474 4.812 -7.562 1.00 78.00 107 VAL A C 1
ATOM 869 O O . VAL A 1 107 ? 8.774 4.971 -8.561 1.00 78.00 107 VAL A O 1
ATOM 872 N N . ASN A 1 108 ? 10.671 5.369 -7.444 1.00 80.12 108 ASN A N 1
ATOM 873 C CA . ASN A 1 108 ? 11.422 6.094 -8.454 1.00 80.12 108 ASN A CA 1
ATOM 874 C C . ASN A 1 108 ? 12.773 5.372 -8.622 1.00 80.12 108 ASN A C 1
ATOM 876 O O . ASN A 1 108 ? 13.416 5.123 -7.606 1.00 80.12 108 ASN A O 1
ATOM 880 N N . PRO A 1 109 ? 13.258 5.091 -9.851 1.00 73.56 109 PRO A N 1
ATOM 881 C CA . PRO A 1 109 ? 14.503 4.347 -10.067 1.00 73.56 109 PRO A CA 1
ATOM 882 C C . PRO A 1 109 ? 15.693 4.838 -9.237 1.00 73.56 109 PRO A C 1
ATOM 884 O O . PRO A 1 109 ? 16.395 4.020 -8.659 1.00 73.56 109 PRO A O 1
ATOM 887 N N . ALA A 1 110 ? 15.890 6.158 -9.139 1.00 77.75 110 ALA A N 1
ATOM 888 C CA . ALA A 1 110 ? 17.005 6.721 -8.381 1.00 77.75 110 ALA A CA 1
ATOM 889 C C . ALA A 1 110 ? 16.870 6.464 -6.873 1.00 77.75 110 ALA A C 1
ATOM 891 O O . ALA A 1 110 ? 17.862 6.194 -6.208 1.00 77.75 110 ALA A O 1
ATOM 892 N N . LYS A 1 111 ? 15.643 6.523 -6.339 1.00 82.69 111 LYS A N 1
ATOM 893 C CA . LYS A 1 111 ? 15.391 6.299 -4.914 1.00 82.69 111 LYS A CA 1
ATOM 894 C C . LYS A 1 111 ? 15.418 4.811 -4.556 1.00 82.69 111 LYS A C 1
ATOM 896 O O . LYS A 1 111 ? 15.948 4.476 -3.510 1.00 82.69 111 LYS A O 1
ATOM 901 N N . VAL A 1 112 ? 14.907 3.930 -5.421 1.00 79.62 112 VAL A N 1
ATOM 902 C CA . VAL A 1 112 ? 15.023 2.466 -5.261 1.00 79.62 112 VAL A CA 1
ATOM 903 C C . VAL A 1 112 ? 16.502 2.062 -5.193 1.00 79.62 112 VAL A C 1
ATOM 905 O O . VAL A 1 112 ? 16.906 1.377 -4.262 1.00 79.62 112 VAL A O 1
ATOM 908 N N . GLU A 1 113 ? 17.322 2.584 -6.110 1.00 80.62 113 GLU A N 1
ATOM 909 C CA . GLU A 1 113 ? 18.771 2.344 -6.146 1.00 80.62 113 GLU A CA 1
ATOM 910 C C . GLU A 1 113 ? 19.494 2.903 -4.906 1.00 80.62 113 GLU A C 1
ATOM 912 O O . GLU A 1 113 ? 20.311 2.208 -4.309 1.00 80.62 113 GLU A O 1
ATOM 917 N N . GLU A 1 114 ? 19.153 4.120 -4.464 1.00 84.75 114 GLU A N 1
ATOM 918 C CA . GLU A 1 114 ? 19.679 4.723 -3.226 1.00 84.75 114 GLU A CA 1
ATOM 919 C C . GLU A 1 114 ? 19.339 3.901 -1.973 1.00 84.75 114 GLU A C 1
ATOM 921 O O . GLU A 1 114 ? 20.158 3.792 -1.063 1.00 84.75 114 GLU A O 1
ATOM 926 N N . LEU A 1 115 ? 18.134 3.328 -1.921 1.00 80.81 115 LEU A N 1
ATOM 927 C CA . LEU A 1 115 ? 17.651 2.537 -0.788 1.00 80.81 115 LEU A CA 1
ATOM 928 C C . LEU A 1 115 ? 18.119 1.073 -0.822 1.00 80.81 115 LEU A C 1
ATOM 930 O O . LEU A 1 115 ? 17.826 0.336 0.117 1.00 80.81 115 LEU A O 1
ATOM 934 N N . GLY A 1 116 ? 18.844 0.652 -1.865 1.00 74.44 116 GLY A N 1
ATOM 935 C CA . GLY A 1 116 ? 19.311 -0.728 -2.018 1.00 74.44 116 GLY A CA 1
ATOM 936 C C . GLY A 1 116 ? 18.183 -1.745 -2.214 1.00 74.44 116 GLY A C 1
ATOM 937 O O . GLY A 1 116 ? 18.358 -2.908 -1.850 1.00 74.44 116 GLY A O 1
ATOM 938 N N . LEU A 1 117 ? 17.044 -1.288 -2.744 1.00 70.25 117 LEU A N 1
ATOM 939 C CA . LEU A 1 117 ? 15.884 -2.105 -3.104 1.00 70.25 117 LEU A CA 1
ATOM 940 C C . LEU A 1 117 ? 16.033 -2.679 -4.525 1.00 70.25 117 LEU A C 1
ATOM 942 O O . LEU A 1 117 ? 16.642 -2.005 -5.394 1.00 70.25 117 LEU A O 1
#

Secondary structure (DSSP, 8-state):
-HHHHHHHHHHHHHHHHHH-SS-HHHHHHHHHHHHHHHHHT--HHHHHHHHHH-HHHHHHHHHHHHHHHHHHHHHHHHHHHHHTSS-SSS-HHHHHHHHHHHHHHHSSHHHHHHTT-

pLDDT: mean 85.86, std 6.07, range [67.62, 95.62]

Sequence (117 aa):
MLADKFAGLEAKLEEIKRAYPHDFLAALHELLANTQRELDEIKPPFVRDMRQKAPQVFKIVERRRAELIQRFFGKLFVEGQRTGMVRKDLPAELMIEILLAAVQAIVNPAKVEELGL

Foldseek 3Di:
DVVVVLVVVVVQLVVLCVVCVQPLVSSVVSVVVSVVVVLVVDDLVVLVCCVPPPVVVVVVVLVSVLVSLCVRQLVSQVSCVVVVNHDPVDDSVVVSVVVSVVVVVCSDSVNSVVVVD